Protein AF-A0A7X3QNV9-F1 (afdb_monomer)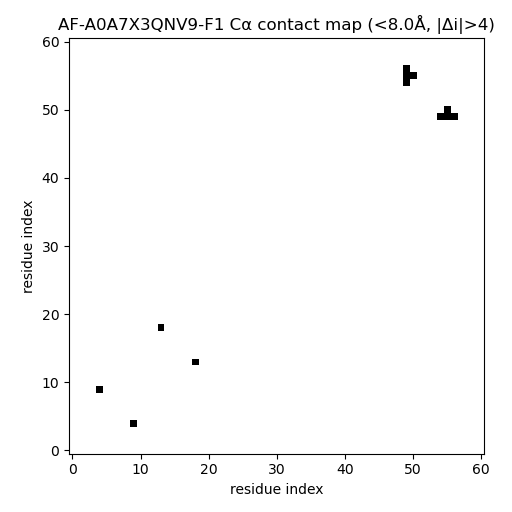

Solvent-accessible surface area (backbone atoms only — not comparable to full-atom values): 3816 Å² total; per-residue (Å²): 132,88,79,84,70,58,69,66,73,76,51,66,84,57,51,74,67,59,48,52,53,50,53,51,52,49,52,55,51,58,66,43,44,66,56,49,52,51,50,48,52,49,61,53,48,48,59,52,47,34,63,74,69,68,51,78,83,77,76,97,121

Sequence (61 aa):
MSERRPFSELTKDFTPERRSQIDRMKRELVAEVPLHETRRARAMTQPGLAKTLNVNHPDAM

pLDDT: mean 76.53, std 15.21, range [33.28, 94.06]

Radius of gyration: 21.12 Å; Cα contacts (8 Å, |Δi|>4): 6; chains: 1; bounding box: 38×24×52 Å

Mean predicted aligned error: 12.43 Å

Structure (mmCIF, N/CA/C/O backbone):
data_AF-A0A7X3QNV9-F1
#
_entry.id   AF-A0A7X3QNV9-F1
#
loop_
_atom_site.group_PDB
_atom_site.id
_atom_site.type_symbol
_atom_site.label_atom_id
_atom_site.label_alt_id
_atom_site.label_comp_id
_atom_site.label_asym_id
_atom_site.label_entity_id
_atom_site.label_seq_id
_atom_site.pdbx_PDB_ins_code
_atom_site.Cartn_x
_atom_site.Cartn_y
_atom_site.Cartn_z
_atom_site.occupancy
_atom_site.B_iso_or_equiv
_atom_site.auth_seq_id
_atom_site.auth_comp_id
_atom_site.auth_asym_id
_atom_site.auth_atom_id
_atom_site.pdbx_PDB_model_num
ATOM 1 N N . MET A 1 1 ? 16.969 7.781 25.184 1.00 44.38 1 MET A N 1
ATOM 2 C CA . MET A 1 1 ? 16.592 6.367 24.963 1.00 44.38 1 MET A CA 1
ATOM 3 C C . MET A 1 1 ? 15.321 6.379 24.128 1.00 44.38 1 MET A C 1
ATOM 5 O O . MET A 1 1 ? 14.338 6.933 24.593 1.00 44.38 1 MET A O 1
ATOM 9 N N . SER A 1 2 ? 15.345 5.917 22.875 1.00 60.25 2 SER A N 1
ATOM 10 C CA . SER A 1 2 ? 14.120 5.862 22.064 1.00 60.25 2 SER A CA 1
ATOM 11 C C . SER A 1 2 ? 13.354 4.602 22.469 1.00 60.25 2 SER A C 1
ATOM 13 O O . SER A 1 2 ? 13.768 3.495 22.128 1.00 60.25 2 SER A O 1
ATOM 15 N N . GLU A 1 3 ? 12.310 4.758 23.285 1.00 73.00 3 GLU A N 1
ATOM 16 C CA . GLU A 1 3 ? 11.428 3.650 23.658 1.00 73.00 3 GLU A CA 1
ATOM 17 C C . GLU A 1 3 ? 10.728 3.120 22.405 1.00 73.00 3 GLU A C 1
ATOM 19 O O . GLU A 1 3 ? 9.889 3.789 21.795 1.00 73.00 3 GLU A O 1
ATOM 24 N N . ARG A 1 4 ? 11.091 1.899 22.007 1.00 80.12 4 ARG A N 1
ATOM 25 C CA . ARG A 1 4 ? 10.416 1.162 20.939 1.00 80.12 4 ARG A CA 1
ATOM 26 C C . ARG A 1 4 ? 9.067 0.678 21.459 1.00 80.12 4 ARG A C 1
ATOM 28 O O . ARG A 1 4 ? 8.955 -0.437 21.954 1.00 80.12 4 ARG A O 1
ATOM 35 N N . ARG A 1 5 ? 8.052 1.532 21.355 1.00 81.44 5 ARG A N 1
ATOM 36 C CA . ARG A 1 5 ? 6.661 1.145 21.610 1.00 81.44 5 ARG A CA 1
ATOM 37 C C . ARG A 1 5 ? 6.127 0.331 20.428 1.00 81.44 5 ARG A C 1
ATOM 39 O O . ARG A 1 5 ? 6.387 0.710 19.280 1.00 81.44 5 ARG A O 1
ATOM 46 N N . PRO A 1 6 ? 5.406 -0.777 20.665 1.00 86.75 6 PRO A N 1
ATOM 47 C CA . PRO A 1 6 ? 4.801 -1.546 19.590 1.00 86.75 6 PRO A CA 1
ATOM 48 C C . PRO A 1 6 ? 3.778 -0.685 18.843 1.00 86.75 6 PRO A C 1
ATOM 50 O O . PRO A 1 6 ? 3.069 0.140 19.416 1.00 86.75 6 PRO A O 1
ATOM 53 N N . PHE A 1 7 ? 3.689 -0.882 17.530 1.00 83.19 7 PHE A N 1
ATOM 54 C CA . PHE A 1 7 ? 2.818 -0.082 16.666 1.00 83.19 7 PHE A CA 1
ATOM 55 C C . PHE A 1 7 ? 1.333 -0.157 17.069 1.00 83.19 7 PHE A C 1
ATOM 57 O O . PHE A 1 7 ? 0.589 0.811 16.911 1.00 83.19 7 PHE A O 1
ATOM 64 N N . SER A 1 8 ? 0.905 -1.280 17.648 1.00 84.88 8 SER A N 1
ATOM 65 C CA . SER A 1 8 ? -0.436 -1.450 18.216 1.00 84.88 8 SER A CA 1
ATOM 66 C C . SER A 1 8 ? -0.728 -0.454 19.342 1.00 84.88 8 SER A C 1
ATOM 68 O O . SER A 1 8 ? -1.820 0.104 19.392 1.00 84.88 8 SER A O 1
ATOM 70 N N . GLU A 1 9 ? 0.246 -0.161 20.206 1.00 88.31 9 GLU A N 1
ATOM 71 C CA . GLU A 1 9 ? 0.089 0.824 21.283 1.00 88.31 9 GLU A CA 1
ATOM 72 C C . GLU A 1 9 ? 0.020 2.257 20.756 1.00 88.31 9 GLU A C 1
ATOM 74 O O . GLU A 1 9 ? -0.685 3.083 21.327 1.00 88.31 9 GLU A O 1
ATOM 79 N N . LEU A 1 10 ? 0.710 2.548 19.652 1.00 87.12 10 LEU A N 1
ATOM 80 C CA . LEU A 1 10 ? 0.699 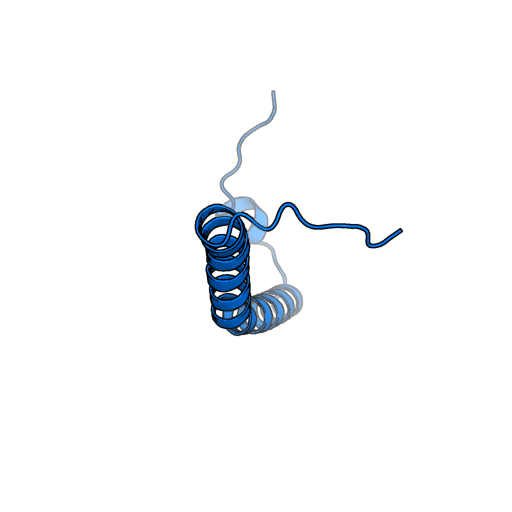3.871 19.019 1.00 87.12 10 LEU A CA 1
ATOM 81 C C . LEU A 1 10 ? -0.609 4.164 18.271 1.00 87.12 10 LEU A C 1
ATOM 83 O O . LEU A 1 10 ? -0.932 5.322 18.020 1.00 87.12 10 LEU A O 1
ATOM 87 N N . THR A 1 11 ? -1.344 3.119 17.892 1.00 87.62 11 THR A N 1
ATOM 88 C CA . THR A 1 11 ? -2.557 3.216 17.065 1.00 87.62 11 THR A CA 1
ATOM 89 C C . THR A 1 11 ? -3.848 2.943 17.836 1.00 87.62 11 THR A C 1
ATOM 91 O O . THR A 1 11 ? -4.939 3.149 17.299 1.00 87.62 11 THR A O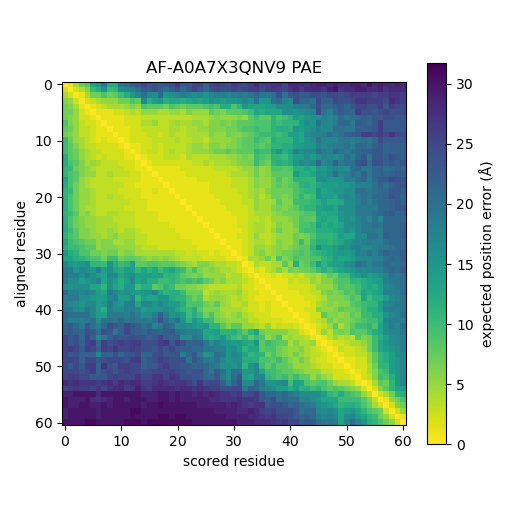 1
ATOM 94 N N . LYS A 1 12 ? -3.749 2.519 19.103 1.00 88.31 12 LYS A N 1
ATOM 95 C CA . LYS A 1 12 ? -4.895 2.131 19.938 1.00 88.31 12 LYS A CA 1
ATOM 96 C C . LYS A 1 12 ? -5.943 3.245 20.068 1.00 88.31 12 LYS A C 1
ATOM 98 O O . LYS A 1 12 ? -7.134 2.970 19.941 1.00 88.31 12 LYS A O 1
ATOM 103 N N . ASP A 1 13 ? -5.496 4.494 20.190 1.00 92.06 13 ASP A N 1
ATOM 104 C CA . ASP A 1 13 ? -6.348 5.662 20.447 1.00 92.06 13 ASP A CA 1
ATOM 105 C C . ASP A 1 13 ? -6.813 6.367 19.158 1.00 92.06 13 ASP A C 1
ATOM 107 O O . ASP A 1 13 ? -7.329 7.482 19.194 1.00 92.06 13 ASP A O 1
ATOM 111 N N . PHE A 1 14 ? -6.627 5.749 17.984 1.00 91.75 14 PHE A N 1
ATOM 112 C CA . PHE A 1 14 ? -7.127 6.325 16.735 1.00 91.75 14 PHE A CA 1
ATOM 113 C C . PHE A 1 14 ? -8.649 6.384 16.728 1.00 91.75 14 PHE A C 1
ATOM 115 O O . PHE A 1 14 ? -9.312 5.360 16.921 1.00 91.75 14 PHE A O 1
ATOM 122 N N . THR A 1 15 ? -9.174 7.569 16.411 1.00 93.62 15 THR A N 1
ATOM 123 C CA . THR A 1 15 ? -10.609 7.777 16.223 1.00 93.62 15 THR A CA 1
ATOM 124 C C . THR A 1 15 ? -11.137 6.913 15.069 1.00 93.62 15 THR A C 1
ATOM 126 O O . THR A 1 15 ? -10.369 6.550 14.164 1.00 93.62 15 THR A O 1
ATOM 129 N N . PRO A 1 16 ? -12.436 6.573 15.064 1.00 91.31 16 PRO A N 1
ATOM 130 C CA . PRO A 1 16 ? -13.046 5.792 13.988 1.00 91.31 16 PRO A CA 1
ATOM 131 C C . PRO A 1 16 ? -12.821 6.399 12.595 1.00 91.31 16 PRO A C 1
ATOM 133 O O . PRO A 1 16 ? -12.539 5.674 11.641 1.00 91.31 16 PRO A O 1
ATOM 136 N N . GLU A 1 17 ? -12.860 7.726 12.486 1.00 93.31 17 GLU A N 1
ATOM 137 C CA . GLU A 1 17 ? -12.636 8.477 11.246 1.00 93.31 17 GLU A CA 1
ATOM 138 C C . GLU A 1 17 ? -11.195 8.321 10.759 1.00 93.31 17 GLU A C 1
ATOM 140 O O . GLU A 1 17 ? -10.937 8.113 9.574 1.00 93.31 17 GLU A O 1
ATOM 145 N N . ARG A 1 18 ? -10.227 8.366 11.680 1.00 92.25 18 ARG A N 1
ATOM 146 C CA . ARG A 1 18 ? -8.821 8.176 11.322 1.00 92.25 18 ARG A CA 1
ATOM 147 C C . ARG A 1 18 ? -8.542 6.742 10.886 1.00 92.25 18 ARG A C 1
ATOM 149 O O . ARG A 1 18 ? -7.774 6.525 9.950 1.00 92.25 18 ARG A O 1
ATOM 156 N N . ARG A 1 19 ? -9.184 5.759 11.523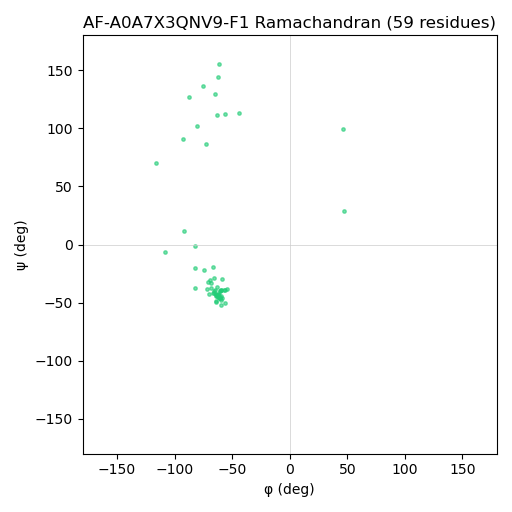 1.00 92.06 19 ARG A N 1
ATOM 157 C CA . ARG A 1 19 ? -9.091 4.348 11.117 1.00 92.06 19 ARG A CA 1
ATOM 158 C C . ARG A 1 19 ? -9.676 4.130 9.720 1.00 92.06 19 ARG A C 1
ATOM 160 O O . ARG A 1 19 ? -9.022 3.494 8.898 1.00 92.06 19 ARG A O 1
ATOM 167 N N . SER A 1 20 ? -10.838 4.713 9.418 1.00 92.69 20 SER A N 1
ATOM 168 C CA . SER A 1 20 ? -11.470 4.572 8.100 1.00 92.69 20 SER A CA 1
ATOM 169 C C . SER A 1 20 ? -10.641 5.210 6.980 1.00 92.69 20 SER A C 1
ATOM 171 O O . SER A 1 20 ? -10.494 4.616 5.911 1.00 92.69 20 SER A O 1
ATOM 173 N N . GLN A 1 21 ? -10.022 6.367 7.238 1.00 93.75 21 GLN A N 1
ATOM 174 C CA . GLN A 1 21 ? -9.100 7.002 6.295 1.00 93.75 21 GLN A CA 1
ATOM 175 C C . GLN A 1 21 ? -7.875 6.119 6.020 1.00 93.75 21 GLN A C 1
ATOM 177 O O . GLN A 1 21 ? -7.502 5.921 4.864 1.00 93.75 21 GLN A O 1
ATOM 182 N N . ILE A 1 22 ? -7.274 5.549 7.067 1.00 92.44 22 ILE A N 1
ATOM 183 C CA . ILE A 1 22 ? -6.127 4.643 6.933 1.00 92.44 22 ILE A CA 1
ATOM 184 C C . ILE A 1 22 ? -6.509 3.393 6.140 1.00 92.44 22 ILE A C 1
ATOM 186 O O . ILE A 1 22 ? -5.753 2.966 5.270 1.00 92.44 22 ILE A O 1
ATOM 190 N N . ASP A 1 23 ? -7.672 2.806 6.405 1.00 92.19 23 ASP A N 1
ATOM 191 C CA . ASP A 1 23 ? -8.109 1.606 5.695 1.00 92.19 23 ASP A CA 1
ATOM 192 C C . ASP A 1 23 ? -8.433 1.886 4.225 1.00 92.19 23 ASP A C 1
ATOM 194 O O . ASP A 1 23 ? -8.140 1.049 3.370 1.00 92.19 23 ASP A O 1
ATOM 198 N N . ARG A 1 24 ? -8.950 3.077 3.901 1.00 94.06 24 ARG A N 1
ATOM 199 C CA . ARG A 1 24 ? -9.068 3.533 2.512 1.00 94.06 24 ARG A CA 1
ATOM 200 C C . ARG A 1 24 ? -7.697 3.602 1.838 1.00 94.06 24 ARG A C 1
ATOM 202 O O . ARG A 1 24 ? -7.515 2.986 0.792 1.00 94.06 24 ARG A O 1
ATOM 209 N N . MET A 1 25 ? -6.732 4.278 2.460 1.00 91.75 25 MET A N 1
ATOM 210 C CA . MET A 1 25 ? -5.377 4.408 1.913 1.00 91.75 25 MET A CA 1
ATOM 211 C C . MET A 1 25 ? -4.696 3.047 1.740 1.00 91.75 25 MET A C 1
ATOM 213 O O . MET A 1 25 ? -4.049 2.812 0.728 1.00 91.75 25 MET A O 1
ATOM 217 N N . LYS A 1 26 ? -4.872 2.116 2.687 1.00 91.38 26 LYS A N 1
ATOM 218 C CA . LYS A 1 26 ? -4.354 0.745 2.558 1.00 91.38 26 LYS A CA 1
ATOM 219 C C . LYS A 1 26 ? -4.922 0.038 1.333 1.00 91.38 26 LYS A C 1
ATOM 221 O O . LYS A 1 26 ? -4.172 -0.628 0.633 1.00 91.38 26 LYS A O 1
ATOM 226 N N . ARG A 1 27 ? -6.230 0.155 1.083 1.00 89.75 27 ARG A N 1
ATOM 227 C CA . ARG A 1 27 ? -6.874 -0.477 -0.080 1.00 89.75 27 ARG A CA 1
ATOM 228 C C . ARG A 1 27 ? -6.348 0.098 -1.391 1.00 89.75 27 ARG A C 1
ATOM 230 O O . ARG A 1 27 ? -6.062 -0.674 -2.297 1.00 89.75 27 ARG A O 1
ATOM 237 N N . GLU A 1 28 ? -6.184 1.418 -1.462 1.00 89.75 28 GLU A N 1
ATOM 238 C CA . GLU A 1 28 ? -5.569 2.098 -2.610 1.00 89.75 28 GLU A CA 1
ATOM 239 C C . GLU A 1 28 ? -4.129 1.596 -2.821 1.00 89.75 28 GLU A C 1
ATOM 241 O O . GLU A 1 28 ? -3.788 1.145 -3.911 1.00 89.75 28 GLU A O 1
ATOM 246 N N . LEU A 1 29 ? -3.325 1.530 -1.754 1.00 85.81 29 LEU A N 1
ATOM 247 C CA . LEU A 1 29 ? -1.943 1.050 -1.822 1.00 85.81 29 LEU A CA 1
ATOM 248 C C . LEU A 1 29 ? -1.853 -0.412 -2.283 1.00 85.81 29 LEU A C 1
ATOM 250 O O . LEU A 1 29 ? -1.051 -0.740 -3.150 1.00 85.81 29 LEU A O 1
ATOM 254 N N . VAL A 1 30 ? -2.684 -1.296 -1.722 1.00 86.56 30 VAL A N 1
ATOM 255 C CA . VAL A 1 30 ? -2.724 -2.721 -2.089 1.00 86.56 30 VAL A CA 1
ATOM 256 C C . VAL A 1 30 ? -3.151 -2.899 -3.545 1.00 86.56 30 VAL A C 1
ATOM 258 O O . VAL A 1 30 ? -2.607 -3.763 -4.226 1.00 86.56 30 VAL A O 1
ATOM 261 N N . ALA A 1 31 ? -4.070 -2.073 -4.048 1.00 83.94 31 ALA A N 1
ATOM 262 C CA . ALA A 1 31 ? -4.457 -2.091 -5.456 1.00 83.94 31 ALA A CA 1
ATOM 263 C C . ALA A 1 31 ? -3.312 -1.652 -6.392 1.00 83.94 31 ALA A C 1
ATOM 265 O O . ALA A 1 31 ? -3.235 -2.119 -7.528 1.00 83.94 31 ALA A O 1
ATOM 266 N N . GLU A 1 32 ? -2.395 -0.804 -5.922 1.00 82.69 32 GLU A N 1
ATOM 267 C CA . GLU A 1 32 ? -1.220 -0.366 -6.684 1.00 82.69 32 GLU A CA 1
ATOM 268 C C . GLU A 1 32 ? -0.040 -1.355 -6.639 1.00 82.69 32 GLU A C 1
ATOM 270 O O . GLU A 1 32 ? 0.806 -1.327 -7.538 1.00 82.69 32 GLU A O 1
ATOM 275 N N . VAL A 1 33 ? 0.016 -2.265 -5.654 1.00 78.19 33 VA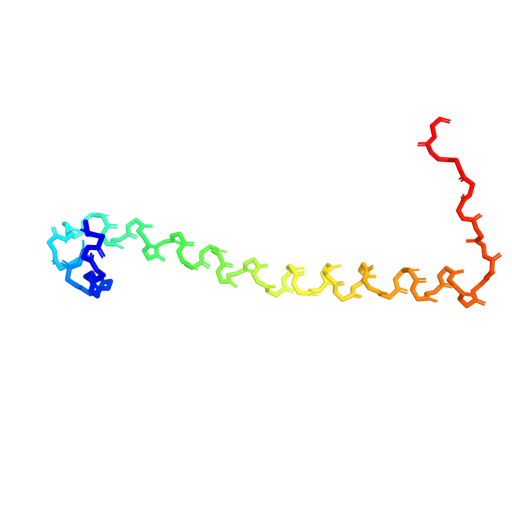L A N 1
ATOM 276 C CA . VAL A 1 33 ? 1.102 -3.260 -5.516 1.00 78.19 33 VAL A CA 1
ATOM 277 C C . VAL A 1 33 ? 1.269 -4.136 -6.770 1.00 78.19 33 VAL A C 1
ATOM 279 O O . VAL A 1 33 ? 2.389 -4.177 -7.283 1.00 78.19 33 VAL A O 1
ATOM 282 N N . PRO A 1 34 ? 0.221 -4.761 -7.349 1.00 83.31 34 PRO A N 1
ATOM 283 C CA . PRO A 1 34 ? 0.362 -5.567 -8.567 1.00 83.31 34 PRO A CA 1
ATOM 284 C C . PRO A 1 34 ? 0.960 -4.785 -9.745 1.00 83.31 34 PRO A C 1
ATOM 286 O O . PRO A 1 34 ? 1.792 -5.293 -10.503 1.00 83.31 34 PRO A O 1
ATOM 289 N N . LEU A 1 35 ? 0.571 -3.515 -9.892 1.00 77.94 35 LEU A N 1
ATOM 290 C CA . LEU A 1 35 ? 1.086 -2.636 -10.940 1.00 77.94 35 LEU A CA 1
ATOM 291 C C . LEU A 1 35 ? 2.550 -2.263 -10.684 1.00 77.94 35 LEU A C 1
ATOM 293 O O . LEU A 1 35 ? 3.361 -2.265 -11.611 1.00 77.94 35 LEU A O 1
ATOM 297 N N . HIS A 1 36 ? 2.901 -1.958 -9.436 1.00 76.69 36 HIS A N 1
ATOM 298 C CA . HIS A 1 36 ? 4.270 -1.659 -9.034 1.00 76.69 36 HIS A CA 1
ATOM 299 C C . HIS A 1 36 ? 5.198 -2.868 -9.220 1.00 76.69 36 HIS A C 1
ATOM 301 O O . HIS A 1 36 ? 6.289 -2.722 -9.768 1.00 76.69 36 HIS A O 1
ATOM 307 N N . GLU A 1 37 ? 4.762 -4.067 -8.838 1.00 80.38 37 GLU A N 1
ATOM 308 C CA . GLU A 1 37 ? 5.514 -5.309 -9.044 1.00 80.38 37 GLU A CA 1
ATOM 309 C C . GLU A 1 37 ? 5.727 -5.600 -10.530 1.00 80.38 37 GLU A C 1
ATOM 311 O O . GLU A 1 37 ? 6.847 -5.903 -10.941 1.00 80.38 37 GLU A O 1
ATOM 316 N N . THR A 1 38 ? 4.699 -5.396 -11.358 1.00 75.75 38 THR A N 1
ATOM 317 C CA . THR A 1 38 ? 4.807 -5.537 -12.819 1.00 75.75 38 THR A CA 1
ATOM 318 C C . THR A 1 38 ? 5.790 -4.522 -13.409 1.00 75.75 38 THR A C 1
ATOM 320 O O . THR A 1 38 ? 6.645 -4.874 -14.226 1.00 75.75 38 THR A O 1
ATOM 323 N N . ARG A 1 39 ? 5.721 -3.255 -12.977 1.00 81.5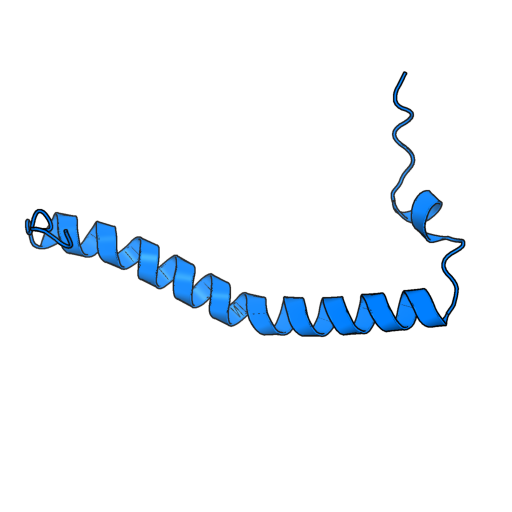0 39 ARG A N 1
ATOM 324 C CA . ARG A 1 39 ? 6.665 -2.203 -13.391 1.00 81.50 39 ARG A CA 1
ATOM 325 C C . ARG A 1 39 ? 8.092 -2.536 -12.969 1.00 81.50 39 ARG A C 1
ATOM 327 O O . ARG A 1 39 ? 9.001 -2.391 -13.779 1.00 81.50 39 ARG A O 1
ATOM 334 N N . ARG A 1 40 ? 8.285 -3.023 -11.742 1.00 77.88 40 ARG A N 1
ATOM 335 C CA . ARG A 1 40 ? 9.590 -3.438 -11.217 1.00 77.88 40 ARG A CA 1
ATOM 336 C C . ARG A 1 40 ? 10.152 -4.619 -12.000 1.00 77.88 40 ARG A C 1
ATOM 338 O O . ARG A 1 40 ? 11.295 -4.551 -12.434 1.00 77.88 40 ARG A O 1
ATOM 345 N N . ALA A 1 41 ? 9.357 -5.663 -12.228 1.00 75.62 41 ALA A N 1
ATOM 346 C CA . ALA A 1 41 ? 9.769 -6.820 -13.016 1.00 75.62 41 ALA A CA 1
ATOM 347 C C . ALA A 1 41 ? 10.177 -6.398 -14.436 1.00 75.62 41 ALA A C 1
ATOM 349 O O . ALA A 1 41 ? 11.268 -6.740 -14.891 1.00 75.62 41 ALA A O 1
ATOM 350 N N . ARG A 1 42 ? 9.377 -5.551 -15.099 1.00 72.88 42 ARG A N 1
ATOM 351 C CA . ARG A 1 42 ? 9.712 -5.000 -16.420 1.00 72.88 42 ARG A CA 1
ATOM 352 C C . ARG A 1 42 ? 11.001 -4.172 -16.397 1.00 72.88 42 ARG A C 1
ATOM 354 O O . ARG A 1 42 ? 11.872 -4.377 -17.242 1.00 72.88 42 ARG A O 1
ATOM 361 N N . ALA A 1 43 ? 11.154 -3.288 -15.416 1.00 75.69 43 ALA A N 1
ATOM 362 C CA . ALA A 1 43 ? 12.353 -2.475 -15.236 1.00 75.69 43 ALA A CA 1
ATOM 363 C C . ALA A 1 43 ? 13.591 -3.296 -14.851 1.00 75.69 43 ALA A C 1
ATOM 365 O O . ALA A 1 43 ? 14.691 -2.810 -15.036 1.00 75.69 43 ALA A O 1
ATOM 366 N N . MET A 1 44 ? 13.451 -4.520 -14.333 1.00 73.06 44 MET A N 1
ATOM 367 C CA . MET A 1 44 ? 14.568 -5.458 -14.149 1.00 73.06 44 MET A CA 1
ATOM 368 C C . MET A 1 44 ? 14.894 -6.205 -15.447 1.00 73.06 44 MET A C 1
ATOM 370 O O . MET A 1 44 ? 16.064 -6.423 -15.765 1.00 73.06 44 MET A O 1
ATOM 374 N N . THR A 1 45 ? 13.872 -6.559 -16.232 1.00 74.06 45 THR A N 1
ATOM 375 C CA . THR A 1 45 ? 14.068 -7.206 -17.537 1.00 74.06 45 THR A CA 1
ATOM 376 C C . THR A 1 45 ? 14.678 -6.273 -18.582 1.00 74.06 45 THR A C 1
ATOM 378 O O . THR A 1 45 ? 15.428 -6.751 -19.420 1.00 74.06 45 THR A O 1
ATOM 381 N N . GLN A 1 46 ? 14.431 -4.958 -18.532 1.00 64.00 46 GLN A N 1
ATOM 382 C CA . GLN A 1 46 ? 15.005 -3.983 -19.474 1.00 64.00 46 GLN A CA 1
ATOM 383 C C . GLN A 1 46 ? 16.544 -3.867 -19.386 1.00 64.00 46 GLN A C 1
ATOM 385 O O . GLN A 1 46 ? 17.188 -4.004 -20.420 1.00 64.00 46 GLN A O 1
ATOM 390 N N . PRO A 1 47 ? 17.171 -3.702 -18.205 1.00 65.81 47 PRO A N 1
ATOM 391 C CA . PRO A 1 47 ? 18.619 -3.789 -18.029 1.00 65.81 47 PRO A CA 1
ATOM 392 C C . PRO A 1 47 ? 19.186 -5.150 -18.430 1.00 65.81 47 PRO A C 1
ATOM 394 O O . PRO A 1 47 ? 20.247 -5.217 -19.047 1.00 65.81 47 PRO A O 1
ATOM 397 N N . GLY A 1 48 ? 18.473 -6.238 -18.108 1.00 62.81 48 GLY A N 1
ATOM 398 C CA . GLY A 1 48 ? 18.858 -7.585 -18.533 1.00 62.81 48 GLY A CA 1
ATOM 399 C C . GLY A 1 48 ? 18.884 -7.715 -20.058 1.00 62.81 48 GLY A C 1
ATOM 400 O O . GLY A 1 48 ? 19.869 -8.179 -20.622 1.00 62.81 48 GLY A O 1
ATOM 401 N N . LEU A 1 49 ? 17.841 -7.218 -20.723 1.00 62.09 49 LEU A N 1
ATOM 402 C CA . LEU A 1 49 ? 17.708 -7.205 -22.175 1.00 62.09 49 LEU A CA 1
ATOM 403 C C . LEU A 1 49 ? 18.744 -6.286 -22.837 1.00 62.09 49 LEU A C 1
ATOM 405 O O . LEU A 1 49 ? 19.343 -6.683 -23.828 1.00 62.09 49 LEU A O 1
ATOM 409 N N . ALA A 1 50 ? 19.011 -5.104 -22.279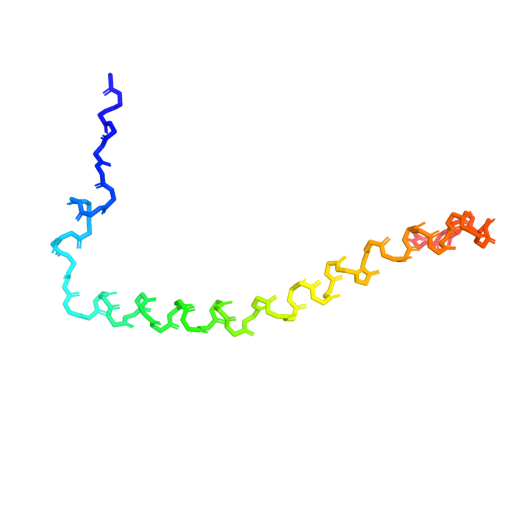 1.00 63.50 50 ALA A N 1
ATOM 410 C CA . ALA A 1 50 ? 20.042 -4.187 -22.771 1.00 63.50 50 ALA A CA 1
ATOM 411 C C . ALA A 1 50 ? 21.440 -4.826 -22.726 1.00 63.50 50 ALA A C 1
ATOM 413 O O . ALA A 1 50 ? 22.210 -4.711 -23.679 1.00 63.50 50 ALA A O 1
ATOM 414 N N . LYS A 1 51 ? 21.733 -5.579 -21.657 1.00 62.50 51 LYS A N 1
ATOM 415 C CA . LYS A 1 51 ? 22.975 -6.346 -21.520 1.00 62.50 51 LYS A CA 1
ATOM 416 C C . LYS A 1 51 ? 23.074 -7.480 -22.545 1.00 62.50 51 LYS A C 1
ATOM 418 O O . LYS A 1 51 ? 24.150 -7.708 -23.085 1.00 62.50 51 LYS A O 1
ATOM 423 N N . THR A 1 52 ? 21.974 -8.178 -22.830 1.00 62.53 52 THR A N 1
ATOM 424 C CA . THR A 1 52 ? 21.939 -9.250 -23.842 1.00 62.53 52 THR A CA 1
ATOM 425 C C . THR A 1 52 ? 22.031 -8.712 -25.268 1.00 62.53 52 THR A C 1
ATOM 427 O O . THR A 1 52 ? 22.695 -9.316 -26.104 1.00 62.53 52 THR A O 1
ATOM 430 N N . LEU A 1 53 ? 21.393 -7.577 -25.552 1.00 64.50 53 LEU A N 1
ATOM 431 C CA . LE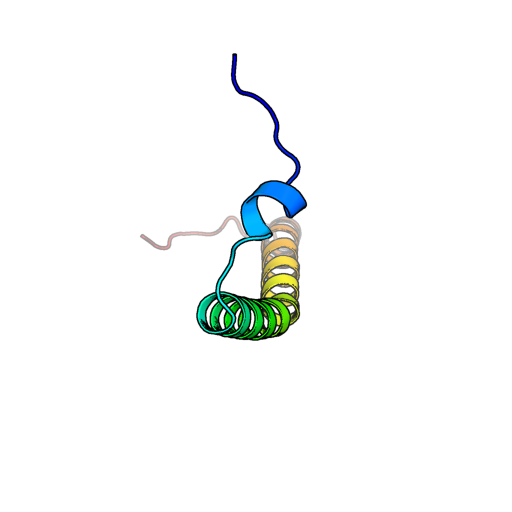U A 1 53 ? 21.396 -6.956 -26.877 1.00 64.50 53 LEU A CA 1
ATOM 432 C C . LEU A 1 53 ? 22.654 -6.109 -27.146 1.00 64.50 53 LEU A C 1
ATOM 434 O O . LEU A 1 53 ? 22.785 -5.566 -28.237 1.00 64.50 53 LEU A O 1
ATOM 438 N N . ASN A 1 54 ? 23.576 -6.002 -26.177 1.00 58.75 54 ASN A N 1
ATOM 439 C CA . ASN A 1 54 ? 24.808 -5.204 -26.235 1.00 58.75 54 ASN A CA 1
ATOM 440 C C . ASN A 1 54 ? 24.593 -3.766 -26.748 1.00 58.75 54 ASN A C 1
ATOM 442 O O . ASN A 1 54 ? 25.480 -3.158 -27.348 1.00 58.75 54 ASN A O 1
ATOM 446 N N . VAL A 1 55 ? 23.396 -3.221 -26.518 1.00 60.94 55 VAL A N 1
ATOM 447 C CA . VAL A 1 55 ? 23.073 -1.832 -26.825 1.00 60.94 55 VAL A CA 1
ATOM 448 C C . VAL A 1 55 ? 23.364 -1.066 -25.548 1.00 60.94 55 VAL A C 1
ATOM 450 O O . VAL A 1 55 ? 22.524 -0.959 -24.654 1.00 60.94 55 VAL A O 1
ATOM 453 N N . ASN A 1 56 ? 24.598 -0.579 -25.427 1.00 53.94 56 ASN A N 1
ATOM 454 C CA . ASN A 1 56 ? 24.860 0.533 -24.527 1.00 53.94 56 ASN A CA 1
ATOM 455 C C . ASN A 1 56 ? 23.933 1.661 -24.974 1.00 53.94 56 ASN A C 1
ATOM 457 O O . ASN A 1 56 ? 24.052 2.148 -26.094 1.00 53.94 56 ASN A O 1
ATOM 461 N N . HIS A 1 57 ? 22.959 1.977 -24.126 1.00 47.31 57 HIS A N 1
ATOM 462 C CA . HIS A 1 57 ? 22.000 3.059 -24.296 1.00 47.31 57 HIS A CA 1
ATOM 463 C C . HIS A 1 57 ? 22.734 4.325 -24.782 1.00 47.31 57 HIS A C 1
ATOM 465 O O . HIS A 1 57 ? 23.533 4.859 -24.011 1.00 47.31 57 HIS A O 1
ATOM 471 N N . PRO A 1 58 ? 22.509 4.812 -26.015 1.00 55.78 58 PRO A N 1
ATOM 472 C CA . PRO A 1 58 ? 22.927 6.148 -26.384 1.00 55.78 58 PRO A CA 1
ATOM 473 C C . PRO A 1 58 ? 21.805 7.121 -26.003 1.00 55.78 58 PRO A C 1
ATOM 475 O O . PRO A 1 58 ? 20.637 6.894 -26.316 1.00 55.78 58 PRO A O 1
ATOM 478 N N . ASP A 1 59 ? 22.193 8.146 -25.255 1.00 50.91 59 ASP A N 1
ATOM 479 C CA . ASP A 1 59 ? 21.645 9.501 -25.229 1.00 50.91 59 ASP A CA 1
ATOM 480 C C . ASP A 1 59 ? 20.117 9.674 -25.178 1.00 50.91 59 ASP A C 1
ATOM 482 O O . ASP A 1 59 ? 19.408 9.710 -26.181 1.00 50.91 59 ASP A O 1
ATOM 486 N N . ALA A 1 60 ? 19.630 9.927 -23.962 1.00 38.53 60 ALA A N 1
ATOM 487 C CA . ALA A 1 60 ? 18.559 10.893 -23.746 1.00 38.53 60 ALA A CA 1
ATOM 488 C C . ALA A 1 60 ? 19.109 12.039 -22.878 1.00 38.53 60 ALA A C 1
ATOM 490 O O . ALA A 1 60 ? 18.776 12.157 -21.697 1.00 38.53 60 ALA A O 1
ATOM 491 N N . MET A 1 61 ? 19.999 12.838 -23.471 1.00 33.28 61 MET A N 1
ATOM 492 C CA . MET A 1 61 ? 20.200 14.257 -23.160 1.00 33.28 61 MET A CA 1
ATOM 493 C C . MET A 1 61 ? 20.306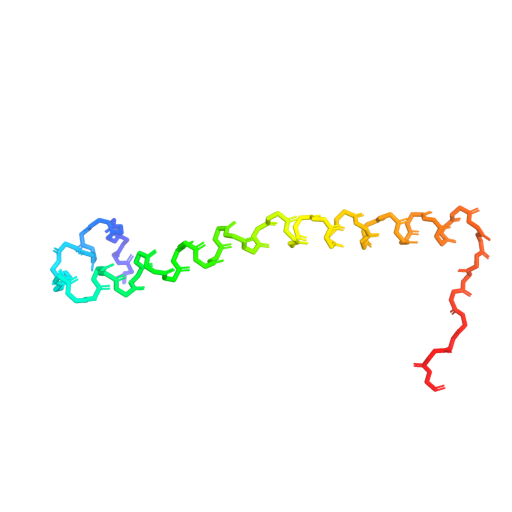 15.031 -24.465 1.00 33.28 61 MET A C 1
ATOM 495 O O . MET A 1 61 ? 21.034 14.552 -25.360 1.00 33.28 61 MET A O 1
#

Secondary structure (DSSP, 8-state):
------HHHHHTT--HHHHHHHHHHHHHHHHHHHHHHHHHHHHHHHHHHHHHTT-------

Foldseek 3Di:
DPPPDPVCVVCVPDDPVRVVVVVVVVVVVVVCVVVVVVVVVVVVVVVVVCVVVVPPDDDPD